Protein AF-A0AAV6I4A6-F1 (afdb_monomer_lite)

Secondary structure (DSSP, 8-state):
--STT-GGG------PPPPTTS--EEEEE-TTSPEEEE-TTSEEEEE-TTT--EEEEEEE--B-TTSS-B--------------------PPP-----------

Radius of gyration: 30.24 Å; chains: 1; bounding box: 36×104×50 Å

Organism: NCBI:txid479676

Structure (mmCIF, N/CA/C/O backbone):
data_AF-A0AAV6I4A6-F1
#
_entry.id   AF-A0AAV6I4A6-F1
#
loop_
_atom_site.group_PDB
_atom_site.id
_atom_site.type_symbol
_atom_site.label_atom_id
_atom_site.label_alt_id
_atom_site.label_comp_id
_atom_site.label_asym_id
_atom_site.label_entity_id
_atom_site.label_seq_id
_atom_site.pdbx_PDB_ins_code
_atom_site.Cartn_x
_atom_site.Cartn_y
_atom_site.Cartn_z
_atom_site.occupancy
_atom_site.B_iso_or_equiv
_atom_site.auth_seq_id
_atom_site.auth_comp_id
_atom_site.auth_asym_id
_atom_site.auth_atom_id
_atom_site.pdbx_PDB_model_num
ATOM 1 N N . MET A 1 1 ? -18.141 -3.690 12.528 1.00 61.97 1 MET A N 1
ATOM 2 C CA . MET A 1 1 ? -19.398 -3.521 11.761 1.00 61.97 1 MET A CA 1
ATOM 3 C C . MET A 1 1 ? -20.569 -3.931 12.631 1.00 61.97 1 MET A C 1
ATOM 5 O O . MET A 1 1 ? -20.470 -4.975 13.261 1.00 61.97 1 MET A O 1
ATOM 9 N N . LYS A 1 2 ? -21.646 -3.135 12.680 1.00 74.12 2 LYS A N 1
ATOM 10 C CA . LYS A 1 2 ? -22.879 -3.507 13.402 1.00 74.12 2 LYS A CA 1
ATOM 11 C C . LYS A 1 2 ? -23.922 -4.165 12.484 1.00 74.12 2 LYS A C 1
ATOM 13 O O . LYS A 1 2 ? -24.585 -5.092 12.933 1.00 74.12 2 LYS A O 1
ATOM 18 N N . LYS A 1 3 ? -24.023 -3.744 11.213 1.00 84.56 3 LYS A N 1
ATOM 19 C CA . LYS A 1 3 ? -24.829 -4.370 10.142 1.00 84.56 3 LYS A CA 1
ATOM 20 C C . LYS A 1 3 ? -24.177 -4.132 8.771 1.00 84.56 3 LYS A C 1
ATOM 22 O O . LYS A 1 3 ? -23.593 -3.073 8.558 1.00 84.56 3 LYS A O 1
ATOM 27 N N . TYR A 1 4 ? -24.254 -5.107 7.865 1.00 83.81 4 TYR A N 1
ATOM 28 C CA . TYR A 1 4 ? -23.789 -4.970 6.477 1.00 83.81 4 TYR A CA 1
ATOM 29 C C . TYR A 1 4 ? -24.828 -4.198 5.647 1.00 83.81 4 TYR A C 1
ATOM 31 O O . TYR A 1 4 ? -26.024 -4.401 5.838 1.00 83.81 4 TYR A O 1
ATOM 39 N N . GLY A 1 5 ? -24.385 -3.313 4.749 1.00 84.19 5 GLY A N 1
ATOM 40 C CA . GLY A 1 5 ? -25.265 -2.577 3.826 1.00 84.19 5 GLY A CA 1
ATOM 41 C C . GLY A 1 5 ? -26.049 -1.395 4.419 1.00 84.19 5 GLY A C 1
ATOM 42 O O . GLY A 1 5 ? -26.802 -0.760 3.695 1.00 84.19 5 GLY A O 1
ATOM 43 N N . VAL A 1 6 ? -25.869 -1.074 5.704 1.00 91.00 6 VAL A N 1
ATOM 44 C CA . VAL A 1 6 ? -26.494 0.088 6.363 1.00 91.00 6 VAL A CA 1
ATOM 45 C C . VAL A 1 6 ? -25.480 1.229 6.404 1.00 91.00 6 VAL A C 1
ATOM 47 O O . VAL A 1 6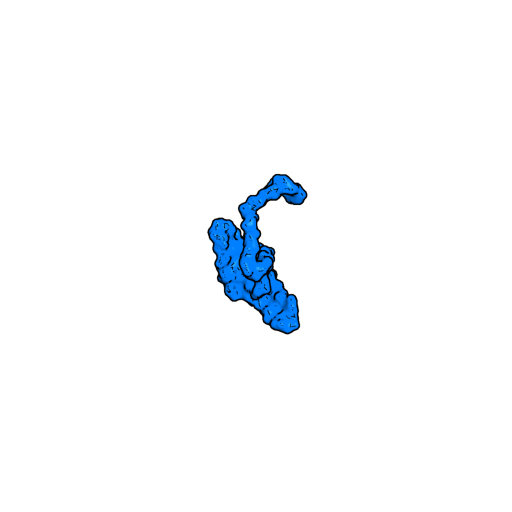 ? -24.413 1.049 6.992 1.00 91.00 6 VAL A O 1
ATOM 50 N N . GLU A 1 7 ? -25.789 2.375 5.792 1.00 86.12 7 GLU A N 1
ATOM 51 C CA . GLU A 1 7 ? -24.868 3.517 5.653 1.00 86.12 7 GLU A CA 1
ATOM 52 C C . GLU A 1 7 ? -24.276 3.946 7.004 1.00 86.12 7 GLU A C 1
ATOM 54 O O . GLU A 1 7 ? -23.060 4.043 7.174 1.00 86.12 7 GLU A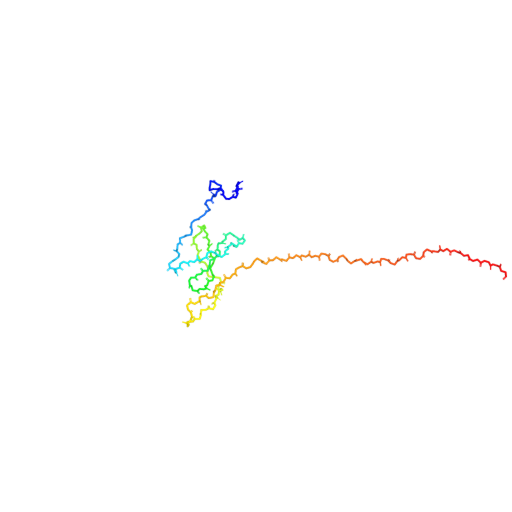 O 1
ATOM 59 N N . GLU A 1 8 ? -25.126 4.066 8.016 1.00 88.81 8 GLU A N 1
ATOM 60 C CA . GLU A 1 8 ? -24.759 4.512 9.360 1.00 88.81 8 GLU A CA 1
ATOM 61 C C . GLU A 1 8 ? -23.902 3.482 10.117 1.00 88.81 8 GLU A C 1
ATOM 63 O O . GLU A 1 8 ? -23.337 3.779 11.171 1.00 88.81 8 GLU A O 1
ATOM 68 N N . SER A 1 9 ? -23.806 2.247 9.608 1.00 89.62 9 SER A N 1
ATOM 69 C CA . SER A 1 9 ? -22.951 1.193 10.171 1.00 89.62 9 SER A CA 1
ATOM 70 C C . SER A 1 9 ? -21.523 1.205 9.621 1.00 89.62 9 SER A C 1
ATOM 72 O O . SER A 1 9 ? -20.685 0.444 10.128 1.00 89.62 9 SER A O 1
ATOM 74 N N . TRP A 1 10 ? -21.230 2.034 8.614 1.00 87.56 10 TRP A N 1
ATOM 75 C CA . TRP A 1 10 ? -19.880 2.210 8.089 1.00 87.56 10 TRP A CA 1
ATOM 76 C C . TRP A 1 10 ? -19.102 3.210 8.941 1.00 87.56 10 TRP A C 1
ATOM 78 O O . TRP A 1 10 ? -19.584 4.276 9.309 1.00 87.56 10 TRP A O 1
ATOM 88 N N . THR A 1 11 ? -17.859 2.864 9.257 1.00 88.19 11 THR A N 1
ATOM 89 C CA . THR A 1 11 ? -16.927 3.767 9.933 1.00 88.19 11 THR A CA 1
ATOM 90 C C . THR A 1 11 ? -15.763 4.016 8.996 1.00 88.19 11 THR A C 1
ATOM 92 O O . THR A 1 11 ? -15.102 3.075 8.558 1.00 88.19 11 THR A O 1
ATOM 95 N N . LEU A 1 12 ? -15.521 5.284 8.678 1.00 87.25 12 LEU A N 1
ATOM 96 C CA . LEU A 1 12 ? -14.365 5.677 7.888 1.00 87.25 12 LEU A CA 1
ATOM 97 C C . LEU A 1 12 ? -13.091 5.421 8.701 1.00 87.25 12 LEU A C 1
ATOM 99 O O . LEU A 1 12 ? -12.905 6.031 9.751 1.00 87.25 12 LEU A O 1
ATOM 103 N N . LEU A 1 13 ? -12.213 4.550 8.204 1.00 84.19 13 LEU A N 1
ATOM 104 C CA . LEU A 1 13 ? -10.925 4.281 8.850 1.00 84.19 13 LEU A CA 1
ATOM 105 C C . LEU A 1 13 ? -9.880 5.334 8.472 1.00 84.19 13 LEU A C 1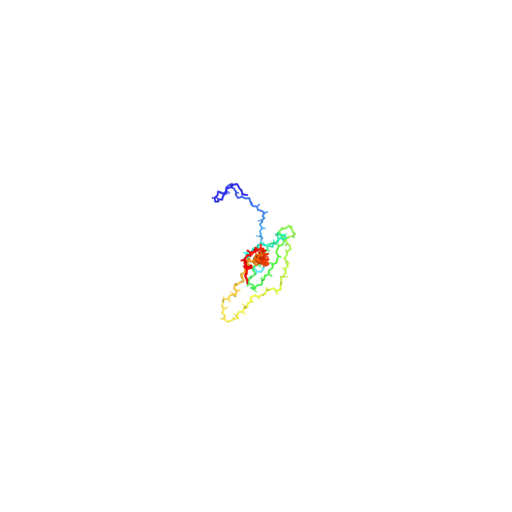
ATOM 107 O O . LEU A 1 13 ? -9.232 5.908 9.339 1.00 84.19 13 LEU A O 1
ATOM 111 N N . PHE A 1 14 ? -9.729 5.617 7.177 1.00 85.62 14 PHE A N 1
ATOM 112 C CA . PHE A 1 14 ? -8.787 6.615 6.673 1.00 85.62 14 PHE A CA 1
ATOM 113 C C . PHE A 1 14 ? -9.155 7.054 5.252 1.00 85.62 14 PHE A C 1
ATOM 115 O O . PHE A 1 14 ? -9.956 6.416 4.569 1.00 85.62 14 PHE A O 1
ATOM 122 N N . LYS A 1 15 ? -8.557 8.164 4.802 1.00 85.12 15 LYS A N 1
ATOM 123 C CA . LYS A 1 15 ? -8.666 8.661 3.425 1.00 85.12 15 LYS A CA 1
ATOM 124 C C . LYS A 1 15 ? -7.312 8.550 2.743 1.00 85.12 15 LYS A C 1
ATOM 126 O O . LYS A 1 15 ? -6.348 9.160 3.202 1.00 85.12 15 LYS A O 1
ATOM 131 N N . VAL A 1 16 ? -7.263 7.832 1.630 1.00 80.44 16 VAL A N 1
ATOM 132 C CA . VAL A 1 16 ? -6.101 7.823 0.740 1.00 80.44 16 VAL A CA 1
ATOM 133 C C . VAL A 1 16 ? -6.231 9.023 -0.192 1.00 80.44 16 VAL A C 1
ATOM 135 O O . VAL A 1 16 ? -7.258 9.195 -0.846 1.00 80.44 16 VAL A O 1
ATOM 138 N N . ARG A 1 17 ? -5.230 9.906 -0.212 1.00 74.62 17 ARG A N 1
ATOM 139 C CA . ARG A 1 17 ? -5.172 10.988 -1.206 1.00 74.62 17 ARG A CA 1
ATOM 140 C C . ARG A 1 17 ? -4.449 10.471 -2.437 1.00 74.62 17 ARG A C 1
ATOM 142 O O . ARG A 1 17 ? -3.490 9.724 -2.287 1.00 74.62 17 ARG A O 1
ATOM 149 N N . SER A 1 18 ? -4.900 10.897 -3.618 1.00 66.50 18 SER A N 1
ATOM 150 C CA . SER A 1 18 ? -4.245 10.560 -4.881 1.00 66.50 18 SER A CA 1
ATOM 151 C C . SER A 1 18 ? -2.754 10.843 -4.774 1.00 66.50 18 SER A C 1
ATOM 153 O O . SER A 1 18 ? -2.350 11.969 -4.467 1.00 66.50 18 SER A O 1
ATOM 155 N N . PHE A 1 19 ? -1.943 9.827 -5.035 1.00 66.31 19 PHE A N 1
ATOM 156 C CA . PHE A 1 19 ? -0.517 10.017 -5.214 1.00 66.31 19 PHE A CA 1
ATOM 157 C C . PHE A 1 19 ? -0.315 10.814 -6.502 1.00 66.31 19 PHE A C 1
ATOM 159 O O . PHE A 1 19 ? -1.116 10.736 -7.438 1.00 66.31 19 PHE A O 1
ATOM 166 N N . SER A 1 20 ? 0.757 11.599 -6.562 1.00 58.34 20 SER A N 1
ATOM 167 C CA . SER A 1 20 ? 1.132 12.401 -7.735 1.00 58.34 20 SER A CA 1
ATOM 168 C C . SER A 1 20 ? 1.413 11.569 -8.999 1.00 58.34 20 SER A C 1
ATOM 170 O O . SER A 1 20 ? 1.797 12.131 -10.018 1.00 58.34 20 SER A O 1
ATOM 172 N N . ARG A 1 21 ? 1.232 10.241 -8.943 1.00 57.38 21 ARG A N 1
ATOM 173 C CA . ARG A 1 21 ? 1.523 9.269 -10.002 1.00 57.38 21 ARG A CA 1
ATOM 174 C C . ARG A 1 21 ? 0.296 8.725 -10.748 1.00 57.38 21 ARG A C 1
ATOM 176 O O . ARG A 1 21 ? 0.489 7.958 -11.680 1.00 57.38 21 ARG A O 1
ATOM 183 N N . GLY A 1 22 ? -0.915 9.193 -10.431 1.00 54.97 22 GLY A N 1
ATOM 184 C CA . GLY A 1 22 ? -2.133 8.849 -11.174 1.00 54.97 22 GLY A CA 1
ATOM 185 C C . GLY A 1 22 ? -2.792 7.565 -10.670 1.00 54.97 22 GLY A C 1
ATOM 186 O O . GLY A 1 22 ? -2.241 6.491 -10.831 1.00 54.97 22 GLY A O 1
ATOM 187 N N . VAL A 1 23 ? -3.968 7.747 -10.055 1.00 54.78 23 VAL A N 1
ATOM 188 C CA . VAL A 1 23 ? -4.953 6.759 -9.565 1.00 54.78 23 VAL A CA 1
ATOM 189 C C . VAL A 1 23 ? -4.404 5.354 -9.300 1.00 54.78 23 VAL A C 1
ATOM 191 O O . VAL A 1 23 ? -4.366 4.507 -10.188 1.00 54.78 23 VAL A O 1
ATOM 194 N N . ASP A 1 24 ? -4.085 5.109 -8.028 1.00 69.75 24 ASP A N 1
ATOM 195 C CA . ASP A 1 24 ? -3.572 3.827 -7.571 1.00 69.75 24 ASP A CA 1
ATOM 196 C C . ASP A 1 24 ? -4.720 2.981 -6.986 1.00 69.75 24 ASP A C 1
ATOM 198 O O . ASP A 1 24 ? -5.334 3.350 -5.976 1.00 69.75 24 ASP A O 1
ATOM 202 N N . TRP A 1 25 ? -5.066 1.878 -7.650 1.00 79.81 25 TRP A N 1
ATOM 203 C CA . TRP A 1 25 ? -6.202 1.026 -7.292 1.00 79.81 25 TRP A CA 1
ATOM 204 C C . TRP A 1 25 ? -5.889 0.229 -6.019 1.00 79.81 25 TRP A C 1
ATOM 206 O O . TRP A 1 25 ? -4.860 -0.449 -5.965 1.00 79.81 25 TRP A O 1
ATOM 216 N N . PRO A 1 26 ? -6.739 0.268 -4.973 1.00 85.06 26 PRO A N 1
ATOM 217 C CA . PRO A 1 26 ? -6.527 -0.558 -3.792 1.00 85.06 26 PRO A CA 1
ATOM 218 C C . PRO A 1 26 ? -6.738 -2.033 -4.147 1.00 85.06 26 PRO A C 1
ATOM 220 O O . PRO A 1 26 ? -7.815 -2.420 -4.595 1.00 85.06 26 PRO A O 1
ATOM 223 N N . VAL A 1 27 ? -5.724 -2.861 -3.898 1.00 86.44 27 VAL A N 1
ATOM 224 C CA . VAL A 1 27 ? -5.759 -4.304 -4.202 1.00 86.44 27 VAL A CA 1
ATOM 225 C C . VAL A 1 27 ? -6.074 -5.127 -2.949 1.00 86.44 27 VAL A C 1
ATOM 227 O O . VAL A 1 27 ? -6.638 -6.216 -3.026 1.00 86.44 27 VAL A O 1
ATOM 230 N N . GLY A 1 28 ? -5.740 -4.610 -1.764 1.00 87.88 28 GLY A N 1
ATOM 231 C CA . GLY A 1 28 ? -6.060 -5.266 -0.500 1.00 87.88 28 GLY A CA 1
ATOM 232 C C . GLY A 1 28 ? -5.236 -4.753 0.672 1.00 87.88 28 GLY A C 1
ATOM 233 O O . GLY A 1 28 ? -4.516 -3.767 0.561 1.00 87.88 28 GLY A O 1
ATOM 234 N N . PHE A 1 29 ? -5.330 -5.444 1.805 1.00 88.12 29 PHE A N 1
ATOM 235 C CA . PHE A 1 29 ? -4.584 -5.122 3.020 1.00 88.12 29 PHE A CA 1
ATOM 236 C C . PHE A 1 29 ? -3.533 -6.183 3.326 1.00 88.12 29 PHE A C 1
ATOM 238 O O . PHE A 1 29 ? -3.777 -7.384 3.191 1.00 88.12 29 PHE A O 1
ATOM 245 N N . ARG A 1 30 ? -2.374 -5.736 3.807 1.00 89.19 30 ARG A N 1
ATOM 246 C CA . ARG A 1 30 ? -1.366 -6.594 4.433 1.00 89.19 30 ARG A CA 1
ATOM 247 C C . ARG A 1 30 ? -1.759 -6.891 5.882 1.00 89.19 30 ARG A C 1
ATOM 249 O O . ARG A 1 30 ? -2.521 -6.154 6.502 1.00 89.19 30 ARG A O 1
ATOM 256 N N . MET A 1 31 ? -1.169 -7.938 6.461 1.00 88.25 31 MET A N 1
ATOM 257 C CA . MET A 1 31 ? -1.407 -8.311 7.866 1.00 88.25 31 MET A CA 1
ATOM 258 C C . MET A 1 31 ? -1.014 -7.218 8.872 1.00 88.25 31 MET A C 1
ATOM 260 O O . MET A 1 31 ? -1.564 -7.172 9.964 1.00 88.25 31 MET A O 1
ATOM 264 N N . ASN A 1 32 ? -0.085 -6.330 8.508 1.00 90.25 32 ASN A N 1
ATOM 265 C CA . ASN A 1 32 ? 0.331 -5.192 9.332 1.00 90.25 32 ASN A CA 1
ATOM 266 C C . ASN A 1 32 ? -0.577 -3.955 9.173 1.00 90.25 32 ASN A C 1
ATOM 268 O O . ASN A 1 32 ? -0.233 -2.892 9.678 1.00 90.25 32 ASN A O 1
ATOM 272 N N . GLY A 1 33 ? -1.700 -4.066 8.455 1.00 89.81 33 GLY A N 1
ATOM 273 C CA . GLY A 1 33 ? -2.649 -2.970 8.244 1.00 89.81 33 GLY A CA 1
ATOM 274 C C . GLY A 1 33 ? -2.272 -1.996 7.125 1.00 89.81 33 GLY A C 1
ATOM 275 O O . GLY A 1 33 ? -3.050 -1.089 6.832 1.00 89.81 33 GLY A O 1
ATOM 276 N N . GLU A 1 34 ? -1.125 -2.182 6.466 1.00 92.12 34 GLU A N 1
ATOM 277 C CA . GLU A 1 34 ? -0.779 -1.397 5.281 1.00 92.12 34 GLU A CA 1
ATOM 278 C C . GLU A 1 34 ? -1.696 -1.754 4.106 1.00 92.12 34 GLU A C 1
ATOM 280 O O . GLU A 1 34 ? -2.047 -2.920 3.890 1.00 92.12 34 GLU A O 1
ATOM 285 N N . LEU A 1 35 ? -2.065 -0.742 3.327 1.00 90.06 35 LEU A N 1
ATOM 286 C CA . LEU A 1 35 ? -2.860 -0.896 2.117 1.00 90.06 35 LEU A CA 1
ATOM 287 C C . LEU A 1 35 ? -1.929 -1.197 0.941 1.00 90.06 35 LEU A C 1
ATOM 289 O O . LEU A 1 35 ? -1.001 -0.438 0.672 1.00 90.06 35 LEU A O 1
ATOM 293 N N . VAL A 1 36 ? -2.187 -2.281 0.219 1.00 90.50 36 VAL A N 1
ATOM 294 C CA . VAL A 1 36 ? -1.524 -2.563 -1.054 1.00 90.50 36 VAL A CA 1
ATOM 295 C C . VAL A 1 36 ? -2.286 -1.863 -2.164 1.00 90.50 36 VAL A C 1
ATOM 297 O O . VAL A 1 36 ? -3.508 -2.008 -2.268 1.00 90.50 36 VAL A O 1
ATOM 300 N N . MET A 1 37 ? -1.565 -1.124 -2.997 1.00 88.25 37 MET A N 1
ATOM 301 C CA . MET A 1 37 ? -2.134 -0.426 -4.143 1.00 88.25 37 MET A CA 1
ATOM 302 C C . MET A 1 37 ? -1.336 -0.740 -5.400 1.00 88.25 37 MET A C 1
ATOM 304 O O . MET A 1 37 ? -0.112 -0.886 -5.350 1.00 88.25 37 MET A O 1
ATOM 308 N N . GLU A 1 38 ? -2.038 -0.830 -6.516 1.00 85.50 38 GLU A N 1
ATOM 309 C CA . GLU A 1 38 ? -1.461 -0.893 -7.850 1.00 85.50 38 GLU A CA 1
ATOM 310 C C . GLU A 1 38 ? -1.359 0.515 -8.409 1.00 85.50 38 GLU A C 1
ATOM 312 O O . GLU A 1 38 ? -2.335 1.254 -8.377 1.00 85.50 38 GLU A O 1
ATOM 317 N N . THR A 1 39 ? -0.190 0.877 -8.923 1.00 82.62 39 THR A N 1
ATOM 318 C CA . THR A 1 39 ? 0.033 2.187 -9.532 1.00 82.62 39 THR A CA 1
ATOM 319 C C . THR A 1 39 ? -0.296 2.207 -11.016 1.00 82.62 39 THR A C 1
ATOM 321 O O . THR A 1 39 ? -0.246 1.169 -11.673 1.00 82.62 39 THR A O 1
ATOM 324 N N . GLY A 1 40 ? -0.506 3.397 -11.588 1.00 76.81 40 GLY A N 1
ATOM 325 C CA . GLY A 1 40 ? -0.672 3.560 -13.041 1.00 76.81 40 GLY A CA 1
ATOM 326 C C . GLY A 1 40 ? 0.487 3.019 -13.902 1.00 76.81 40 GLY A C 1
ATOM 327 O O . GLY A 1 40 ? 0.333 2.867 -15.108 1.00 76.81 40 GLY A O 1
ATOM 328 N N . ALA A 1 41 ? 1.636 2.693 -13.300 1.00 77.12 41 ALA A N 1
ATOM 329 C CA . ALA A 1 41 ? 2.772 2.036 -13.950 1.00 77.12 41 ALA A CA 1
ATOM 330 C C . ALA A 1 41 ? 2.816 0.512 -13.697 1.00 77.12 41 ALA A C 1
ATOM 332 O O . ALA A 1 41 ? 3.903 -0.068 -13.644 1.00 77.12 41 ALA A O 1
ATOM 333 N N . ALA A 1 42 ? 1.663 -0.122 -13.452 1.00 80.00 42 ALA A N 1
ATOM 334 C CA . ALA A 1 42 ? 1.530 -1.554 -13.155 1.00 80.00 42 ALA A CA 1
ATOM 335 C C . ALA A 1 42 ? 2.398 -2.032 -11.975 1.00 80.00 42 ALA A C 1
ATOM 337 O O . ALA A 1 42 ? 2.823 -3.181 -11.933 1.00 80.00 42 ALA A O 1
ATOM 338 N N . SER A 1 43 ? 2.770 -1.152 -11.043 1.00 83.94 43 SER A N 1
ATOM 339 C CA . SER A 1 43 ? 3.685 -1.500 -9.943 1.00 83.94 43 SER A CA 1
ATOM 340 C C . SER A 1 43 ? 2.933 -1.564 -8.622 1.00 83.94 43 SER A C 1
ATOM 342 O O . SER A 1 43 ? 2.116 -0.679 -8.361 1.00 83.94 43 SER A O 1
ATOM 344 N N . LEU A 1 44 ? 3.226 -2.555 -7.772 1.00 88.38 44 LEU A N 1
ATOM 345 C CA . LEU A 1 44 ? 2.645 -2.623 -6.428 1.00 88.38 44 LEU A CA 1
ATOM 346 C C . LEU A 1 44 ? 3.439 -1.798 -5.427 1.00 88.38 44 LEU A C 1
ATOM 348 O O . LEU A 1 44 ? 4.661 -1.912 -5.303 1.00 88.38 44 LEU A O 1
ATOM 352 N N . VAL A 1 45 ? 2.700 -1.042 -4.627 1.00 89.19 45 VAL A N 1
ATOM 353 C CA . VAL A 1 45 ? 3.229 -0.284 -3.500 1.00 89.19 45 VAL A CA 1
ATOM 354 C C . VAL A 1 45 ? 2.484 -0.636 -2.216 1.00 89.19 45 VAL A C 1
ATOM 356 O O . VAL A 1 45 ? 1.307 -0.999 -2.233 1.00 89.19 45 VAL A O 1
ATOM 359 N N . SER A 1 46 ? 3.175 -0.514 -1.086 1.00 91.50 46 SER A N 1
ATOM 360 C CA . SER A 1 46 ? 2.585 -0.560 0.251 1.00 91.50 46 SER A CA 1
ATOM 361 C C . SER A 1 46 ? 2.399 0.860 0.767 1.00 91.50 46 SER A C 1
ATOM 363 O O . SER A 1 46 ? 3.358 1.633 0.809 1.00 91.50 46 SER A O 1
ATOM 365 N N . TYR A 1 47 ? 1.182 1.202 1.171 1.00 90.50 47 TYR A N 1
ATOM 366 C CA . TYR A 1 47 ? 0.835 2.477 1.777 1.00 90.50 47 TYR A CA 1
ATOM 367 C C . TYR A 1 47 ? 0.527 2.303 3.256 1.00 90.50 47 TYR A C 1
ATOM 369 O O . TYR A 1 47 ? -0.374 1.555 3.643 1.00 90.50 47 TYR A O 1
ATOM 377 N N . ASN A 1 48 ? 1.254 3.043 4.086 1.00 91.31 48 ASN A N 1
ATOM 378 C CA . ASN A 1 48 ? 0.969 3.128 5.506 1.00 91.31 48 ASN A CA 1
ATOM 379 C C . ASN A 1 48 ? -0.002 4.302 5.757 1.00 91.31 48 ASN A C 1
ATOM 381 O O . ASN A 1 48 ? 0.382 5.454 5.543 1.00 91.31 48 ASN A O 1
ATOM 385 N N . PRO A 1 49 ? -1.241 4.053 6.218 1.00 87.06 49 PRO A N 1
ATOM 386 C CA . PRO A 1 49 ? -2.232 5.110 6.418 1.00 87.06 49 PRO A CA 1
ATOM 387 C C . PRO A 1 49 ? -1.907 6.056 7.585 1.00 87.06 49 PRO A C 1
ATOM 389 O O . PRO A 1 49 ? -2.354 7.204 7.573 1.00 87.06 49 PRO A O 1
ATOM 392 N N . GLU A 1 50 ? -1.116 5.615 8.567 1.00 89.06 50 GLU A N 1
ATOM 393 C CA . GLU A 1 50 ? -0.707 6.434 9.714 1.00 89.06 50 GLU A CA 1
ATOM 394 C C . GLU A 1 50 ? 0.404 7.414 9.321 1.00 89.06 50 GLU A C 1
ATOM 396 O O . GLU A 1 50 ? 0.274 8.627 9.504 1.00 89.06 50 GLU A O 1
ATOM 401 N N . SER A 1 51 ? 1.486 6.900 8.727 1.00 91.19 51 SER A N 1
ATOM 402 C CA . SER A 1 51 ? 2.656 7.704 8.345 1.00 91.19 51 SER A CA 1
ATOM 403 C C . SER A 1 51 ? 2.517 8.372 6.977 1.00 91.19 51 SER A C 1
ATOM 405 O O . SER A 1 51 ? 3.283 9.280 6.652 1.00 91.19 51 SER A O 1
ATOM 407 N N . LYS A 1 52 ? 1.542 7.933 6.171 1.00 87.12 52 LYS A N 1
ATOM 408 C CA . LYS A 1 52 ? 1.307 8.337 4.775 1.00 87.12 52 LYS A CA 1
ATOM 409 C C . LYS A 1 52 ? 2.476 8.027 3.838 1.00 87.12 52 LYS A C 1
ATOM 411 O O . LYS A 1 52 ? 2.553 8.596 2.750 1.00 87.12 52 LYS A O 1
ATOM 416 N N . GLN A 1 53 ? 3.383 7.147 4.253 1.00 88.44 53 GLN A N 1
ATOM 417 C CA . GLN A 1 53 ? 4.510 6.729 3.431 1.00 88.44 53 GLN A CA 1
ATOM 418 C C . GLN A 1 53 ? 4.083 5.671 2.419 1.00 88.44 53 GLN A C 1
ATOM 420 O O . GLN A 1 53 ? 3.226 4.829 2.692 1.00 88.44 53 GLN A O 1
ATOM 425 N N . VAL A 1 54 ? 4.728 5.721 1.257 1.00 88.81 54 VAL A N 1
ATOM 426 C CA . VAL A 1 54 ? 4.584 4.746 0.180 1.00 88.81 54 VAL A CA 1
ATOM 427 C C . VAL A 1 54 ? 5.910 4.027 0.024 1.00 88.81 54 VAL A C 1
ATOM 429 O O . VAL A 1 54 ? 6.956 4.667 -0.091 1.00 88.81 54 VAL A O 1
ATOM 432 N N . LYS A 1 55 ? 5.862 2.700 0.008 1.00 91.12 55 LYS A N 1
ATOM 433 C CA . LYS A 1 55 ? 7.018 1.839 -0.214 1.00 91.12 55 LYS A CA 1
ATOM 434 C C . LYS A 1 55 ? 6.797 1.004 -1.467 1.00 91.12 55 LYS A C 1
ATOM 436 O O . LYS A 1 55 ? 5.799 0.299 -1.559 1.00 91.12 55 LYS A O 1
ATOM 441 N N . ASP A 1 56 ? 7.746 1.046 -2.392 1.00 90.25 56 ASP A N 1
ATOM 442 C CA . ASP A 1 56 ? 7.776 0.145 -3.545 1.00 90.25 56 ASP A CA 1
ATOM 443 C C . ASP A 1 56 ? 7.993 -1.305 -3.072 1.00 90.25 56 ASP A C 1
ATOM 445 O O . ASP A 1 56 ? 8.879 -1.574 -2.251 1.00 90.25 56 ASP A O 1
ATOM 449 N N . LEU A 1 57 ? 7.150 -2.228 -3.543 1.00 90.88 57 LEU A N 1
ATOM 450 C CA . LEU A 1 57 ? 7.250 -3.655 -3.223 1.00 90.88 57 LEU A CA 1
ATOM 451 C C . LEU A 1 57 ? 8.141 -4.426 -4.208 1.00 90.88 57 LEU A C 1
ATOM 453 O O . LEU A 1 57 ? 8.413 -5.602 -3.977 1.00 90.88 57 LEU A O 1
ATOM 457 N N . GLY A 1 58 ? 8.606 -3.783 -5.281 1.00 90.12 58 GLY A N 1
ATOM 458 C CA . GLY A 1 58 ? 9.449 -4.381 -6.315 1.00 90.12 58 GLY A CA 1
ATOM 459 C C . GLY A 1 58 ? 8.698 -5.305 -7.274 1.00 90.12 58 GLY A C 1
ATOM 460 O O . GLY A 1 58 ? 9.327 -5.964 -8.097 1.00 90.12 58 GLY A O 1
ATOM 461 N N . ILE A 1 59 ? 7.367 -5.362 -7.180 1.00 87.25 59 ILE A N 1
ATOM 462 C CA . ILE A 1 59 ? 6.512 -6.188 -8.034 1.00 87.25 59 ILE A CA 1
ATOM 463 C C . ILE A 1 59 ? 5.947 -5.299 -9.135 1.00 87.25 59 ILE A C 1
ATOM 465 O O . ILE A 1 59 ? 5.300 -4.291 -8.846 1.00 87.25 59 ILE A O 1
ATOM 469 N N . LYS A 1 60 ? 6.192 -5.688 -10.385 1.00 85.06 60 LYS A N 1
ATOM 470 C CA . LYS A 1 60 ? 5.750 -4.968 -11.578 1.00 85.06 60 LYS A CA 1
ATOM 471 C C . LYS A 1 60 ? 5.019 -5.931 -12.506 1.00 85.06 60 LYS A C 1
ATOM 473 O O . LYS A 1 60 ? 5.519 -7.027 -12.753 1.00 85.06 60 LYS A O 1
ATOM 478 N N . GLY A 1 61 ? 3.853 -5.524 -12.990 1.00 77.31 61 GLY A N 1
ATOM 479 C CA . GLY A 1 61 ? 3.184 -6.140 -14.129 1.00 77.31 61 GLY A CA 1
ATOM 480 C C . GLY A 1 61 ? 3.958 -5.868 -15.416 1.00 77.31 61 GLY A C 1
ATOM 481 O O . GLY A 1 61 ? 4.873 -5.033 -15.437 1.00 77.31 61 GLY A O 1
ATOM 482 N N . SER A 1 62 ? 3.623 -6.582 -16.491 1.00 72.44 62 SER A N 1
ATOM 483 C CA . SER A 1 62 ? 4.193 -6.245 -17.790 1.00 72.44 62 SER A CA 1
ATOM 484 C C . SER A 1 62 ? 3.469 -5.024 -18.359 1.00 72.44 62 SER A C 1
ATOM 486 O O . SER A 1 62 ? 2.246 -4.901 -18.315 1.00 72.44 62 SER A O 1
ATOM 488 N N . VAL A 1 63 ? 4.254 -4.072 -18.847 1.00 66.06 63 VAL A N 1
ATOM 489 C CA . VAL A 1 63 ? 3.748 -2.928 -19.598 1.00 66.06 63 VAL A CA 1
ATOM 490 C C . VAL A 1 63 ? 4.118 -3.210 -21.042 1.00 66.06 63 VAL A C 1
ATOM 492 O O . VAL A 1 63 ? 5.297 -3.176 -21.393 1.00 66.06 63 VAL A O 1
ATOM 495 N N . ARG A 1 64 ? 3.135 -3.561 -21.871 1.00 62.56 64 ARG A N 1
ATOM 496 C CA . ARG A 1 64 ? 3.356 -3.675 -23.312 1.00 62.56 64 ARG A CA 1
ATOM 497 C C . ARG A 1 64 ? 3.234 -2.280 -23.902 1.00 62.56 64 ARG A C 1
ATOM 499 O O . ARG A 1 64 ? 2.157 -1.708 -23.911 1.00 62.56 64 ARG A O 1
ATOM 506 N N . GLU A 1 65 ? 4.345 -1.725 -24.378 1.00 61.41 65 GLU A N 1
ATOM 507 C CA . GLU A 1 65 ? 4.405 -0.358 -24.926 1.00 61.41 65 GLU A CA 1
ATOM 508 C C . GLU A 1 65 ? 3.460 -0.146 -26.129 1.00 61.41 65 GLU A C 1
ATOM 510 O O . GLU A 1 65 ? 3.090 0.982 -26.445 1.00 61.41 65 GLU A O 1
ATOM 515 N N . GLU A 1 66 ? 3.042 -1.238 -26.773 1.00 63.34 66 GLU A N 1
ATOM 516 C CA . GLU A 1 66 ? 2.225 -1.259 -27.990 1.00 63.34 66 GLU A CA 1
ATOM 517 C C . GLU A 1 66 ? 0.717 -1.415 -27.715 1.00 63.34 66 GLU A C 1
ATOM 519 O O . GLU A 1 66 ? -0.107 -1.118 -28.581 1.00 63.34 66 GLU A O 1
ATOM 524 N N . GLU A 1 67 ? 0.331 -1.830 -26.507 1.00 54.12 67 GLU A N 1
ATOM 525 C CA . GLU A 1 67 ? -1.059 -2.074 -26.127 1.00 54.12 67 GLU A CA 1
ATOM 526 C C . GLU A 1 67 ? -1.372 -1.216 -24.898 1.00 54.12 67 GLU A C 1
ATOM 528 O O . GLU A 1 67 ? -0.733 -1.338 -23.863 1.00 54.12 67 GLU A O 1
ATOM 533 N N . GLN A 1 68 ? -2.398 -0.361 -24.958 1.00 56.19 68 GLN A N 1
ATOM 534 C CA . GLN A 1 68 ? -2.866 0.441 -23.808 1.00 56.19 68 GLN A CA 1
ATOM 535 C C . GLN A 1 68 ? -3.418 -0.416 -22.641 1.00 56.19 68 GLN A C 1
ATOM 537 O O . GLN A 1 68 ? -4.078 0.099 -21.739 1.00 56.19 68 GLN A O 1
ATOM 542 N N . PHE A 1 69 ? -3.182 -1.728 -22.669 1.00 55.12 69 PHE A N 1
ATOM 543 C CA . PHE A 1 69 ? -3.491 -2.663 -21.608 1.00 55.12 69 PHE A CA 1
ATOM 544 C C . PHE A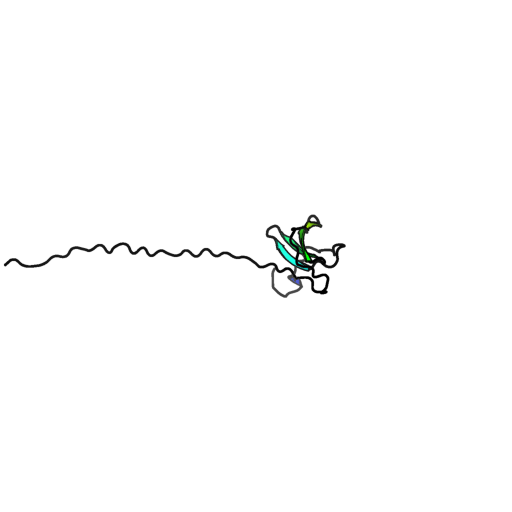 1 69 ? -2.314 -2.737 -20.641 1.00 55.12 69 PHE A C 1
ATOM 546 O O . PHE A 1 69 ? -1.242 -3.258 -20.937 1.00 55.12 69 PHE A O 1
ATOM 553 N N . ILE A 1 70 ? -2.551 -2.195 -19.455 1.00 58.75 70 ILE A N 1
ATOM 554 C CA . ILE A 1 70 ? -1.721 -2.418 -18.280 1.00 58.75 70 ILE A CA 1
ATOM 555 C C . ILE A 1 70 ? -2.051 -3.831 -17.789 1.00 58.75 70 ILE A C 1
ATOM 557 O O . ILE A 1 70 ? -3.226 -4.114 -17.541 1.00 58.75 70 ILE A O 1
ATOM 561 N N . ASP A 1 71 ? -1.059 -4.719 -17.654 1.00 62.47 71 ASP A N 1
ATOM 562 C CA . ASP A 1 71 ? -1.282 -5.990 -16.960 1.00 62.47 71 ASP A CA 1
ATOM 563 C C . ASP A 1 71 ? -1.779 -5.694 -15.545 1.00 62.47 71 ASP A C 1
ATOM 565 O O . ASP A 1 71 ? -1.043 -5.153 -14.721 1.00 62.47 71 ASP A O 1
ATOM 569 N N . SER A 1 72 ? -3.029 -6.056 -15.267 1.00 65.00 72 SER A N 1
ATOM 570 C CA . SER A 1 72 ? -3.620 -5.902 -13.943 1.00 65.00 72 SER A CA 1
ATOM 571 C C . SER A 1 72 ? -2.989 -6.889 -12.965 1.00 65.00 72 SER A C 1
ATOM 573 O O . SER A 1 72 ? -2.980 -8.102 -13.221 1.00 65.00 72 SER A O 1
ATOM 575 N N . LEU A 1 73 ? -2.523 -6.402 -11.819 1.00 70.81 73 LEU A N 1
ATOM 576 C CA . LEU A 1 73 ? -2.030 -7.259 -10.742 1.00 70.81 73 LEU A CA 1
ATOM 577 C C . LEU A 1 73 ? -3.170 -7.681 -9.808 1.00 70.81 73 LEU A C 1
ATOM 579 O O . LEU A 1 73 ? -3.881 -6.851 -9.249 1.00 70.81 73 LEU A O 1
ATOM 583 N N . TYR A 1 74 ? -3.319 -8.990 -9.585 1.00 69.19 74 TYR A N 1
ATOM 584 C CA . TYR A 1 74 ? -4.289 -9.526 -8.628 1.00 69.19 74 TYR A CA 1
ATOM 585 C C . TYR A 1 74 ? -3.598 -10.064 -7.370 1.00 69.19 74 TYR A C 1
ATOM 587 O O . TYR A 1 74 ? -2.539 -10.690 -7.429 1.00 69.19 74 TYR A O 1
ATOM 595 N N . LEU A 1 75 ? -4.229 -9.854 -6.213 1.00 70.06 75 LEU A N 1
ATOM 596 C CA . LEU A 1 75 ? -3.812 -10.435 -4.938 1.00 70.06 75 LEU A CA 1
ATOM 597 C C . LEU A 1 75 ? -4.721 -11.615 -4.596 1.00 70.06 75 LEU A C 1
ATOM 599 O O . LEU A 1 75 ? -5.884 -11.449 -4.232 1.00 70.06 75 LEU A O 1
ATOM 603 N N . GLY A 1 76 ? -4.176 -12.823 -4.716 1.00 69.06 76 GLY A N 1
ATOM 604 C CA . GLY A 1 76 ? -4.830 -14.041 -4.253 1.00 69.06 76 GLY A CA 1
ATOM 605 C C . GLY A 1 76 ? -4.575 -14.275 -2.766 1.00 69.06 76 GLY A C 1
ATOM 606 O O . GLY A 1 76 ? -3.446 -14.151 -2.290 1.00 69.06 76 GLY A O 1
ATOM 607 N N . ARG A 1 77 ? -5.613 -14.662 -2.017 1.00 71.00 77 ARG A N 1
ATOM 608 C CA . ARG A 1 77 ? -5.427 -15.180 -0.657 1.00 71.00 77 ARG A CA 1
ATOM 609 C C . ARG A 1 77 ? -4.886 -16.606 -0.748 1.00 71.00 77 ARG A C 1
ATOM 611 O O . ARG A 1 77 ? -5.601 -17.505 -1.176 1.00 71.00 77 ARG A O 1
ATOM 618 N N . TYR A 1 78 ? -3.656 -16.814 -0.294 1.00 70.31 78 TYR A N 1
ATOM 619 C CA . TYR A 1 78 ? -3.111 -18.153 -0.098 1.00 70.31 78 TYR A CA 1
ATOM 620 C C . TYR A 1 78 ? -3.570 -18.706 1.259 1.00 70.31 78 TYR A C 1
ATOM 622 O O . TYR A 1 78 ? -3.433 -18.033 2.284 1.00 70.31 78 TYR A O 1
ATOM 630 N N . VAL A 1 79 ? -4.165 -19.901 1.267 1.00 74.50 79 VAL A N 1
ATOM 631 C CA . VAL A 1 79 ? -4.579 -20.616 2.483 1.00 74.50 79 VAL A CA 1
ATOM 632 C C . VAL A 1 79 ? -4.059 -22.043 2.384 1.00 74.50 79 VAL A C 1
ATOM 634 O O . VAL A 1 79 ? -4.467 -22.785 1.497 1.00 74.50 79 VAL A O 1
ATOM 637 N N . GLU A 1 80 ? -3.191 -22.436 3.311 1.00 75.31 80 GLU A N 1
ATOM 638 C CA . GLU A 1 80 ? -2.794 -23.833 3.487 1.00 75.31 80 GLU A CA 1
ATOM 639 C C . GLU A 1 80 ? -3.679 -24.480 4.547 1.00 75.31 80 GLU A C 1
ATOM 641 O O . GLU A 1 80 ? -3.968 -23.883 5.585 1.00 75.31 80 GLU A O 1
ATOM 646 N N . THR A 1 81 ? -4.115 -25.712 4.291 1.00 76.81 81 THR A N 1
ATOM 647 C CA . THR A 1 81 ? -4.829 -26.531 5.275 1.00 76.81 81 THR A CA 1
ATOM 648 C C . THR A 1 81 ? -4.019 -27.797 5.506 1.00 76.81 81 THR A C 1
ATOM 650 O O . THR A 1 81 ? -3.833 -28.592 4.588 1.00 76.81 81 THR A O 1
ATOM 653 N N . LEU A 1 82 ? -3.525 -27.988 6.729 1.00 77.56 82 LEU A N 1
ATOM 654 C CA . LEU A 1 82 ? -2.910 -29.245 7.140 1.00 77.56 82 LEU A CA 1
ATOM 655 C C . LEU A 1 82 ? -4.024 -30.238 7.474 1.00 77.56 82 LEU A C 1
ATOM 657 O O . LEU A 1 82 ? -4.742 -30.060 8.456 1.00 77.56 82 LEU A O 1
ATOM 661 N N . VAL A 1 83 ? -4.177 -31.276 6.653 1.00 77.50 83 VAL A N 1
ATOM 662 C CA . VAL A 1 83 ? -5.075 -32.396 6.954 1.00 77.50 83 VAL A CA 1
ATOM 663 C C . VAL A 1 83 ? -4.246 -33.511 7.581 1.00 77.50 83 VAL A C 1
ATOM 665 O O . VAL A 1 83 ? -3.289 -33.994 6.976 1.00 77.50 83 VAL A O 1
ATOM 668 N N . LEU A 1 84 ? -4.600 -33.914 8.802 1.00 73.62 84 LEU A N 1
ATOM 669 C CA . LEU A 1 84 ? -3.988 -35.063 9.462 1.00 73.62 84 LEU A CA 1
ATOM 670 C C . LEU A 1 84 ? -4.478 -36.341 8.766 1.00 73.62 84 LEU A C 1
ATOM 672 O O . LEU A 1 84 ? -5.647 -36.704 8.879 1.00 73.62 84 LEU A O 1
ATOM 676 N N . LEU A 1 85 ? -3.595 -37.013 8.028 1.00 72.88 85 LEU A N 1
ATOM 677 C CA . LEU A 1 85 ? -3.869 -38.348 7.501 1.00 72.88 85 LEU A CA 1
ATOM 678 C C . LEU A 1 85 ? -3.719 -39.340 8.654 1.00 72.88 85 LEU A C 1
ATOM 680 O O . LEU A 1 85 ? -2.600 -39.695 9.026 1.00 72.88 85 LEU A O 1
ATOM 684 N N . ASP A 1 86 ? -4.842 -39.746 9.244 1.00 73.19 86 ASP A N 1
ATOM 685 C CA . ASP A 1 86 ? -4.839 -40.754 10.296 1.00 73.19 86 ASP A CA 1
ATOM 686 C C . ASP A 1 86 ? -4.348 -42.083 9.709 1.00 73.19 86 ASP A C 1
ATOM 688 O O . ASP A 1 86 ? -5.002 -42.727 8.880 1.00 73.19 86 ASP A O 1
ATOM 692 N N 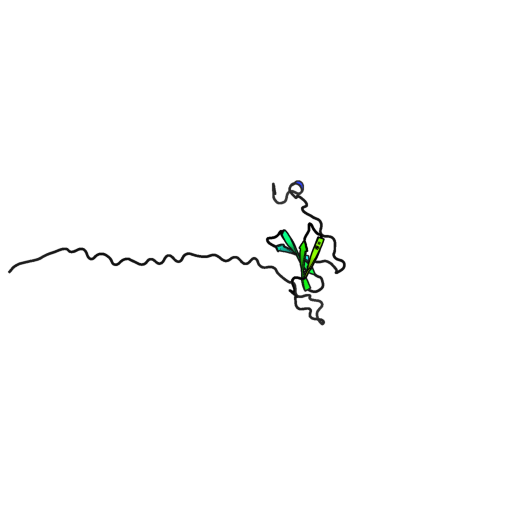. ARG A 1 87 ? -3.128 -42.473 10.079 1.00 60.59 87 ARG A N 1
ATOM 693 C CA . ARG A 1 87 ? -2.585 -43.775 9.720 1.00 60.59 87 ARG A CA 1
ATOM 694 C C . ARG A 1 87 ? -3.244 -44.768 10.659 1.00 60.59 87 ARG A C 1
ATOM 696 O O . ARG A 1 87 ? -2.742 -44.995 11.756 1.00 60.59 87 ARG A O 1
ATOM 703 N N . VAL A 1 88 ? -4.316 -45.413 10.202 1.00 61.50 88 VAL A N 1
ATOM 704 C CA . VAL A 1 88 ? -4.824 -46.632 10.841 1.00 61.50 88 VAL A CA 1
ATOM 705 C C . VAL A 1 88 ? -3.770 -47.726 10.658 1.00 61.50 88 VAL A C 1
ATOM 707 O O . VAL A 1 88 ? -3.840 -48.574 9.766 1.00 61.50 88 VAL A O 1
ATOM 710 N N . ALA A 1 89 ? -2.734 -47.687 11.490 1.00 56.22 89 ALA A N 1
ATOM 711 C CA . ALA A 1 89 ? -1.883 -48.826 11.745 1.00 56.22 89 ALA A CA 1
ATOM 712 C C . ALA A 1 89 ? -2.751 -49.819 12.520 1.00 56.22 89 ALA A C 1
ATOM 714 O O . ALA A 1 89 ? -2.865 -49.743 13.740 1.00 56.22 89 ALA A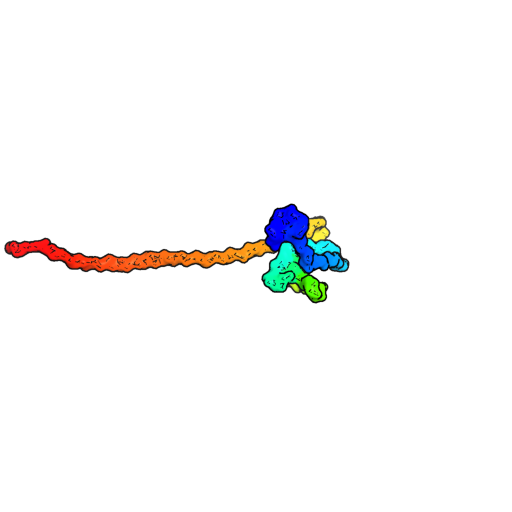 O 1
ATOM 715 N N . ARG A 1 90 ? -3.427 -50.716 11.792 1.00 52.44 90 ARG A N 1
ATOM 716 C CA . ARG A 1 90 ? -4.034 -51.905 12.391 1.00 52.44 90 ARG A CA 1
ATOM 717 C C . ARG A 1 90 ? -2.936 -52.615 13.182 1.00 52.44 90 ARG A C 1
ATOM 719 O O . ARG A 1 90 ? -1.975 -53.108 12.593 1.00 52.44 90 ARG A O 1
ATOM 726 N N . ALA A 1 91 ? -3.058 -52.604 14.506 1.00 52.44 91 ALA A N 1
ATOM 727 C CA . ALA A 1 91 ? -2.282 -53.481 15.365 1.00 52.44 91 ALA A CA 1
ATOM 728 C C . ALA A 1 91 ? -2.598 -54.935 14.967 1.00 52.44 91 ALA A C 1
ATOM 730 O O . ALA A 1 91 ? -3.746 -55.215 14.606 1.00 52.44 91 ALA A O 1
ATOM 731 N N . PRO A 1 92 ? -1.613 -55.850 14.975 1.00 48.19 92 PRO A N 1
ATOM 732 C CA . PRO A 1 92 ? -1.877 -57.246 14.666 1.00 48.19 92 PRO A CA 1
ATOM 733 C C . PRO A 1 92 ? -2.882 -57.784 15.683 1.00 48.19 92 PRO A C 1
ATOM 735 O O . PRO A 1 92 ? -2.683 -57.646 16.892 1.00 48.19 92 PRO A O 1
ATOM 738 N N . GLU A 1 93 ? -3.977 -58.355 15.183 1.00 47.50 93 GLU A N 1
ATOM 739 C CA . GLU A 1 93 ? -4.937 -59.065 16.014 1.00 47.50 93 GLU A CA 1
ATOM 740 C C . GLU A 1 93 ? -4.183 -60.152 16.775 1.00 47.50 93 GLU A C 1
ATOM 742 O O . GLU A 1 93 ? -3.542 -61.033 16.199 1.00 47.50 93 GLU A O 1
ATOM 747 N N . HIS A 1 94 ? -4.207 -60.020 18.095 1.00 47.94 94 HIS A N 1
ATOM 748 C CA . HIS A 1 94 ? -3.740 -61.012 19.037 1.00 47.94 94 HIS A CA 1
ATOM 749 C C . HIS A 1 94 ? -4.449 -62.334 18.711 1.00 47.94 94 HIS A C 1
ATOM 751 O O . HIS A 1 94 ? -5.628 -62.488 19.029 1.00 47.94 94 HIS A O 1
ATOM 757 N N . MET A 1 95 ? -3.755 -63.278 18.061 1.00 46.47 95 MET A N 1
ATOM 758 C CA . MET A 1 95 ? -4.248 -64.645 17.887 1.00 46.47 95 MET A CA 1
ATOM 759 C C . MET A 1 95 ? -4.360 -65.276 19.275 1.00 46.47 95 MET A C 1
ATOM 761 O O . MET A 1 95 ? -3.394 -65.787 19.838 1.00 46.47 95 MET A O 1
ATOM 765 N N . GLY A 1 96 ? -5.552 -65.148 19.854 1.00 40.62 96 GLY A N 1
ATOM 766 C CA . GLY A 1 96 ? -5.966 -65.877 21.034 1.00 40.62 96 GLY A CA 1
ATOM 767 C C . GLY A 1 96 ? -5.938 -67.368 20.735 1.00 40.62 96 GLY A C 1
ATOM 768 O O . GLY A 1 96 ? -6.504 -67.843 19.755 1.00 40.62 96 GLY A O 1
ATOM 769 N N . THR A 1 97 ? -5.246 -68.079 21.609 1.00 52.25 97 THR A N 1
ATOM 770 C CA . THR A 1 97 ? -5.281 -69.523 21.787 1.00 52.25 97 THR A CA 1
ATOM 771 C C . THR A 1 97 ? -6.721 -70.014 21.928 1.00 52.25 97 THR A C 1
ATOM 773 O O . THR A 1 97 ? -7.463 -69.476 22.753 1.00 52.25 97 THR A O 1
ATOM 776 N N . THR A 1 98 ? -7.111 -71.079 21.229 1.00 42.66 98 THR A N 1
ATOM 777 C CA . THR A 1 98 ? -8.061 -72.041 21.805 1.00 42.66 98 THR A CA 1
ATOM 778 C C . THR A 1 98 ? -7.846 -73.437 21.231 1.00 42.66 98 THR A C 1
ATOM 780 O O . THR A 1 98 ? -7.635 -73.626 20.036 1.00 42.66 98 THR A O 1
ATOM 783 N N . ASP A 1 99 ? -7.860 -74.376 22.166 1.00 46.38 99 ASP A N 1
ATOM 784 C CA . ASP A 1 99 ? -7.548 -75.792 22.096 1.00 46.38 99 ASP A CA 1
ATOM 785 C C . ASP A 1 99 ? -8.525 -76.655 21.284 1.00 46.38 99 ASP A C 1
ATOM 787 O O . ASP A 1 99 ? -9.695 -76.317 21.107 1.00 46.38 99 ASP A O 1
ATOM 791 N N . GLY A 1 100 ? -8.056 -77.867 20.960 1.00 43.78 100 GLY A N 1
ATOM 792 C CA . GLY A 1 100 ? -8.881 -79.079 20.991 1.00 43.78 100 GLY A CA 1
ATOM 793 C C . GLY A 1 100 ? -8.801 -79.957 19.741 1.00 43.78 100 GLY A C 1
ATOM 794 O O . GLY A 1 100 ? -9.423 -79.650 18.733 1.00 43.78 100 GLY A O 1
ATOM 795 N N . SER A 1 101 ? -8.171 -81.136 19.817 1.00 41.50 101 SER A N 1
ATOM 796 C CA . SER A 1 101 ? -8.858 -82.340 20.319 1.00 41.50 101 SER A CA 1
ATOM 797 C C . SER A 1 101 ? -8.089 -83.653 20.068 1.00 41.50 101 SER A C 1
ATOM 799 O O . SER A 1 101 ? -7.469 -83.837 19.027 1.00 41.50 101 SER A O 1
ATOM 801 N N . LEU A 1 102 ? -8.287 -84.574 21.020 1.00 39.69 102 LEU A N 1
ATOM 802 C CA . LEU A 1 102 ? -8.351 -86.041 20.913 1.00 39.69 102 LEU A CA 1
ATOM 803 C C . LEU A 1 102 ? -7.080 -86.883 20.701 1.00 39.69 102 LEU A C 1
ATOM 805 O O . LEU A 1 102 ? -6.634 -87.185 19.602 1.00 39.69 102 LEU A O 1
ATOM 809 N N . ILE A 1 103 ? -6.642 -87.402 21.847 1.00 40.94 103 ILE A N 1
ATOM 810 C CA . ILE A 1 103 ? -6.294 -88.806 22.106 1.00 40.94 103 ILE A CA 1
ATOM 811 C C . ILE A 1 103 ? -7.126 -89.787 21.249 1.00 40.94 103 ILE A C 1
ATOM 813 O O . ILE A 1 103 ? -8.340 -89.894 21.443 1.00 40.94 103 ILE A O 1
ATOM 817 N N . MET A 1 104 ? -6.451 -90.533 20.371 1.00 45.59 104 MET A N 1
ATOM 818 C CA . MET A 1 104 ? -6.540 -91.995 20.241 1.00 45.59 104 MET A CA 1
ATOM 819 C C . MET A 1 104 ? -5.243 -92.523 19.628 1.00 45.59 104 MET A C 1
ATOM 821 O O . MET A 1 104 ? -4.769 -91.899 18.654 1.00 45.59 104 MET A O 1
#

Sequence (104 aa):
MKKYGVEESWTLLFKVRSFSRGVDWPVGFRMNGELVMETGAASLVSYNPESKQVKDLGIKGSVREEEQFIDSLYLGRYVETLVLLDRVARAPEHMGTTDGSLIM

pLDDT: mean 73.44, std 15.7, range [39.69, 92.12]

Foldseek 3Di:
DPDPPDPVPDDDPADQDDDPQDDWDFQQADPVRWTWTQTPQQFIWTADRVVRDIGGPVDHFDDDVVDPDGPHDHDDDDDDDDDDPPPPPPDPPDPDDDDDDDDD